Protein AF-A0A158BSV1-F1 (afdb_monomer_lite)

Secondary structure (DSSP, 8-state):
--HHHHHHHHHHHHS-HHHHHHHHHHHHHHHHHHTSTTTTT-SEEPTT--SSSP-EEEEEEEGGGTEEEEEEEESTT-SS--EEEEEEEEETTS--

Radius of gyration: 14.32 Å; chains: 1; bounding box: 36×24×42 Å

Foldseek 3Di:
DAQLVVQQVVCCVVDNNVVSVVVSVVVVVVQVVCFDQVNVAPAAFDPDQCPVVRWGWHWHQDDVRQKIWIKTFPPHPDPGTNGIGTDHMDGPVVVD

InterPro domains:
  IPR007712 Toxin-antitoxin system, RelE/ParE toxin family [PF05016] (3-95)
  IPR035093 Toxin-antitoxin system, RelE/ParE toxin domain superfamily [G3DSA:3.30.2310.20] (1-96)

Organis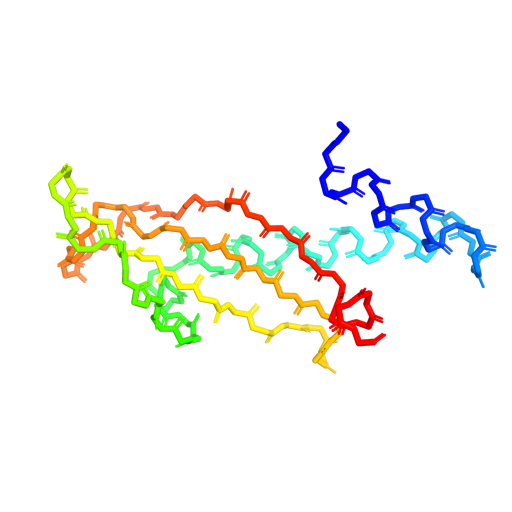m: NCBI:txid1777141

Structure (mmCIF, N/CA/C/O backbone):
data_AF-A0A158BSV1-F1
#
_entry.id   AF-A0A158BSV1-F1
#
loop_
_atom_site.group_PDB
_atom_site.id
_atom_site.type_symbol
_atom_site.label_atom_id
_atom_site.label_alt_id
_atom_site.label_comp_id
_atom_site.label_asym_id
_atom_site.label_entity_id
_atom_site.label_seq_id
_atom_site.pdbx_PDB_ins_code
_atom_site.Cartn_x
_atom_site.Cartn_y
_atom_site.Cartn_z
_atom_site.occupancy
_atom_site.B_iso_or_equiv
_atom_site.auth_seq_id
_atom_site.auth_comp_id
_atom_site.auth_asym_id
_atom_site.auth_atom_id
_atom_site.pdbx_PDB_model_num
ATOM 1 N N . MET A 1 1 ? 10.510 14.268 -1.591 1.00 62.34 1 MET A N 1
ATOM 2 C CA . MET A 1 1 ? 10.145 13.625 -2.873 1.00 62.34 1 MET A CA 1
ATOM 3 C C . MET A 1 1 ? 9.269 12.424 -2.534 1.00 62.34 1 MET A C 1
ATOM 5 O O . MET A 1 1 ? 9.566 11.786 -1.535 1.00 62.34 1 MET A O 1
ATOM 9 N N . SER A 1 2 ? 8.163 12.189 -3.248 1.00 88.81 2 SER A N 1
ATOM 10 C CA . SER A 1 2 ? 7.246 11.065 -2.959 1.00 88.81 2 SER A CA 1
ATOM 11 C C . SER A 1 2 ? 7.895 9.720 -3.308 1.00 88.81 2 SER A C 1
ATOM 13 O O . SER A 1 2 ? 8.679 9.658 -4.256 1.00 88.81 2 SER A O 1
ATOM 15 N N . ASP A 1 3 ? 7.539 8.654 -2.591 1.00 91.00 3 ASP A N 1
ATOM 16 C CA . ASP A 1 3 ? 8.008 7.286 -2.854 1.00 91.00 3 ASP A CA 1
ATOM 17 C C . ASP A 1 3 ? 7.767 6.855 -4.307 1.00 91.00 3 ASP A C 1
ATOM 19 O O . ASP A 1 3 ? 8.660 6.339 -4.976 1.00 91.00 3 ASP A O 1
ATOM 23 N N . MET A 1 4 ? 6.587 7.173 -4.844 1.00 92.00 4 MET A N 1
ATOM 24 C CA . MET A 1 4 ? 6.227 6.863 -6.229 1.00 92.00 4 MET A CA 1
ATOM 25 C C . MET A 1 4 ? 7.155 7.553 -7.234 1.00 92.00 4 MET A C 1
ATOM 27 O O . MET A 1 4 ? 7.517 6.966 -8.252 1.00 92.00 4 MET A O 1
ATOM 31 N N . ALA A 1 5 ? 7.579 8.788 -6.948 1.00 91.81 5 ALA A N 1
ATOM 32 C CA . ALA A 1 5 ? 8.520 9.505 -7.804 1.00 91.81 5 ALA A CA 1
ATOM 33 C C . ALA A 1 5 ? 9.910 8.848 -7.781 1.00 91.81 5 ALA A C 1
ATOM 35 O O . ALA A 1 5 ? 10.502 8.656 -8.843 1.00 91.81 5 ALA A O 1
ATOM 36 N N . LEU A 1 6 ? 10.383 8.422 -6.604 1.00 92.38 6 LEU A N 1
ATOM 37 C CA . LEU A 1 6 ? 11.656 7.706 -6.462 1.00 92.38 6 LEU A CA 1
ATOM 38 C C . LEU A 1 6 ? 11.638 6.358 -7.197 1.00 92.38 6 LEU A C 1
ATOM 40 O O . LEU A 1 6 ? 12.595 6.027 -7.899 1.00 92.38 6 LEU A O 1
ATOM 44 N N . ILE A 1 7 ? 10.534 5.608 -7.109 1.00 91.94 7 ILE A N 1
ATOM 45 C CA . ILE A 1 7 ? 10.350 4.357 -7.859 1.00 91.94 7 ILE A CA 1
ATOM 46 C C . ILE A 1 7 ? 10.392 4.625 -9.366 1.00 91.94 7 ILE A C 1
ATOM 48 O O . ILE A 1 7 ? 11.095 3.925 -10.095 1.00 91.94 7 ILE A O 1
ATOM 52 N N . VAL A 1 8 ? 9.694 5.657 -9.851 1.00 93.31 8 VAL A N 1
ATOM 53 C CA . VAL A 1 8 ? 9.706 6.025 -11.276 1.00 93.31 8 VAL A CA 1
ATOM 54 C C . VAL A 1 8 ? 11.111 6.361 -11.757 1.00 93.31 8 VAL A C 1
ATOM 56 O O . VAL A 1 8 ? 11.520 5.873 -12.812 1.00 93.31 8 VAL A O 1
ATOM 59 N N . GLU A 1 9 ? 11.846 7.192 -11.020 1.00 93.31 9 GLU A N 1
ATOM 60 C CA . GLU A 1 9 ? 13.216 7.577 -11.371 1.00 93.31 9 GLU A CA 1
ATOM 61 C C . GLU A 1 9 ? 14.151 6.367 -11.387 1.00 93.31 9 GLU A C 1
ATOM 63 O O . GLU A 1 9 ? 14.895 6.173 -12.352 1.00 93.31 9 GLU A O 1
ATOM 68 N N . HIS A 1 10 ? 14.063 5.508 -10.371 1.00 91.75 10 HIS A N 1
ATOM 69 C CA . HIS A 1 10 ? 14.862 4.292 -10.293 1.00 91.75 10 HIS A CA 1
ATOM 70 C C . HIS A 1 10 ? 14.554 3.337 -11.452 1.00 91.75 10 HIS A C 1
ATOM 72 O O . HIS A 1 10 ? 15.464 2.897 -12.154 1.00 91.75 10 HIS A O 1
ATOM 78 N N . VAL A 1 11 ? 13.278 3.041 -11.712 1.00 93.06 11 VAL A N 1
ATOM 79 C CA . VAL A 1 11 ? 12.898 2.145 -12.812 1.00 93.06 11 VAL A CA 1
ATOM 80 C C . VAL A 1 11 ? 13.347 2.719 -14.152 1.00 93.06 11 VAL A C 1
ATOM 82 O O . VAL A 1 11 ? 13.908 1.972 -14.950 1.00 93.06 11 VAL A O 1
ATOM 85 N N . LYS A 1 12 ? 13.169 4.027 -14.391 1.00 94.12 12 LYS A N 1
ATOM 86 C CA . LYS A 1 12 ? 13.642 4.694 -15.617 1.00 94.12 12 LYS A CA 1
ATOM 87 C C . LYS A 1 12 ? 15.152 4.587 -15.795 1.00 94.12 12 LYS A C 1
ATOM 89 O O . LYS A 1 12 ? 15.603 4.419 -16.920 1.00 94.12 12 LYS A O 1
ATOM 94 N N . LYS A 1 13 ? 15.923 4.681 -14.709 1.00 93.19 13 LYS A N 1
ATOM 95 C CA . LYS A 1 13 ? 17.388 4.588 -14.745 1.00 93.19 13 LYS A CA 1
ATOM 96 C C . LYS A 1 13 ? 17.880 3.221 -15.229 1.00 93.19 13 LYS A C 1
ATOM 98 O O . LYS A 1 13 ? 18.901 3.162 -15.906 1.00 93.19 13 LYS A O 1
ATOM 103 N N . PHE A 1 14 ? 17.181 2.143 -14.875 1.00 91.38 14 PHE A N 1
ATOM 104 C CA . PHE A 1 14 ? 17.605 0.768 -15.177 1.00 91.38 14 PHE A CA 1
ATOM 105 C C . PHE A 1 14 ? 16.775 0.070 -16.266 1.00 91.38 14 PHE A C 1
ATOM 107 O O . PHE A 1 14 ? 17.138 -1.017 -16.701 1.00 91.38 14 PHE A O 1
ATOM 114 N N . ASN A 1 15 ? 15.661 0.669 -16.690 1.00 91.75 15 ASN A N 1
ATOM 115 C CA . ASN A 1 15 ? 14.757 0.151 -17.716 1.00 91.75 15 ASN A CA 1
ATOM 116 C C . ASN A 1 15 ? 14.363 1.299 -18.664 1.00 91.75 15 ASN A C 1
ATOM 118 O O . ASN A 1 15 ? 15.223 1.925 -19.274 1.00 91.75 15 ASN A O 1
ATOM 122 N N . ASP A 1 16 ? 13.066 1.593 -18.784 1.00 93.06 16 ASP A N 1
ATOM 123 C CA . ASP A 1 16 ? 12.524 2.664 -19.610 1.00 93.06 16 ASP A CA 1
ATOM 124 C C . ASP A 1 16 ? 11.291 3.322 -18.959 1.00 93.06 16 ASP A C 1
ATOM 126 O O . ASP A 1 16 ? 10.749 2.874 -17.940 1.00 93.06 16 ASP A O 1
ATOM 130 N N . GLY A 1 17 ? 10.830 4.419 -19.565 1.00 95.19 17 GLY A N 1
ATOM 131 C CA . GLY A 1 17 ? 9.651 5.146 -19.094 1.00 95.19 17 GLY A CA 1
ATOM 132 C C . GLY A 1 17 ? 8.344 4.353 -19.197 1.00 95.19 17 GLY A C 1
ATOM 133 O O . GLY A 1 17 ? 7.456 4.548 -18.367 1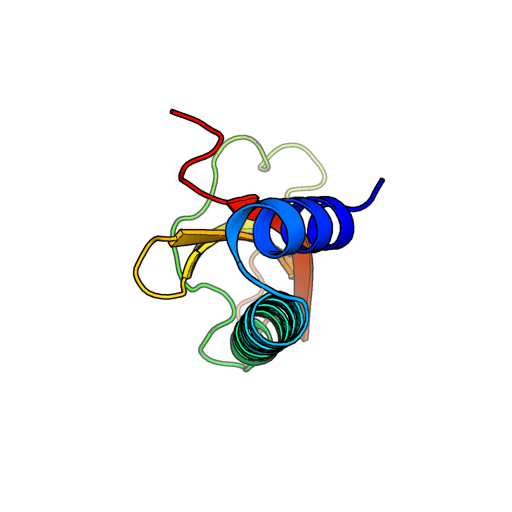.00 95.19 17 GLY A O 1
ATOM 134 N N . ALA A 1 18 ? 8.220 3.447 -20.170 1.00 96.81 18 ALA A N 1
ATOM 135 C CA . ALA A 1 18 ? 7.019 2.632 -20.346 1.00 96.81 18 ALA A CA 1
ATOM 136 C C . ALA A 1 18 ? 6.868 1.607 -19.212 1.00 96.81 18 ALA A C 1
ATOM 138 O O . ALA A 1 18 ? 5.777 1.386 -18.691 1.00 96.81 18 ALA A O 1
ATOM 139 N N . THR A 1 19 ? 7.976 1.016 -18.783 1.00 95.56 19 THR A N 1
ATOM 140 C CA . THR A 1 19 ? 8.061 0.075 -17.669 1.00 95.56 19 THR A CA 1
ATOM 141 C C . THR A 1 19 ? 7.812 0.778 -16.343 1.00 95.56 19 THR A C 1
ATOM 143 O O . THR A 1 19 ? 7.018 0.279 -15.549 1.00 95.56 19 THR A O 1
ATOM 146 N N . ALA A 1 20 ? 8.376 1.974 -16.141 1.00 95.00 20 ALA A N 1
ATOM 147 C CA . ALA A 1 20 ? 8.071 2.792 -14.967 1.00 95.00 20 ALA A CA 1
ATOM 148 C C . ALA A 1 20 ? 6.572 3.104 -14.861 1.00 95.00 20 ALA A C 1
ATOM 150 O O . ALA A 1 20 ? 5.979 2.929 -13.801 1.00 95.00 20 ALA A O 1
ATOM 151 N N . ARG A 1 21 ? 5.935 3.490 -15.975 1.00 96.19 21 ARG A N 1
ATOM 152 C CA . ARG A 1 21 ? 4.489 3.743 -16.007 1.00 96.19 21 ARG A CA 1
ATOM 153 C C . ARG A 1 21 ? 3.667 2.490 -15.695 1.00 96.19 21 ARG A C 1
ATOM 155 O O . ARG A 1 21 ? 2.715 2.582 -14.931 1.00 96.19 21 ARG A O 1
ATOM 162 N N . ARG A 1 22 ? 4.033 1.331 -16.254 1.00 97.00 22 ARG A N 1
ATOM 163 C CA . ARG A 1 22 ? 3.347 0.057 -15.968 1.00 97.00 22 ARG A CA 1
ATOM 164 C C . ARG A 1 22 ? 3.414 -0.314 -14.488 1.00 97.00 22 ARG A C 1
ATOM 166 O O . ARG A 1 22 ? 2.397 -0.699 -13.931 1.00 97.00 22 ARG A O 1
ATOM 173 N N . ILE A 1 23 ? 4.583 -0.174 -13.864 1.00 95.81 23 ILE A N 1
ATOM 174 C CA . ILE A 1 23 ? 4.766 -0.482 -12.438 1.00 95.81 23 ILE A CA 1
ATOM 175 C C . ILE A 1 23 ? 3.946 0.466 -11.565 1.00 95.81 23 ILE A C 1
ATOM 177 O O . ILE A 1 23 ? 3.251 0.008 -10.668 1.00 95.81 23 ILE A O 1
ATOM 181 N N . VAL A 1 24 ? 3.977 1.769 -11.852 1.00 95.12 24 VAL A N 1
ATOM 182 C CA . VAL A 1 24 ? 3.175 2.753 -11.111 1.00 95.12 24 VAL A CA 1
ATOM 183 C C . VAL A 1 24 ? 1.687 2.448 -11.202 1.00 95.12 24 VAL A C 1
ATOM 185 O O . VAL A 1 24 ? 1.015 2.456 -10.179 1.00 95.12 24 VAL A O 1
ATOM 188 N N . ASN A 1 25 ? 1.184 2.155 -12.401 1.00 97.38 25 ASN A N 1
ATOM 189 C CA . ASN A 1 25 ? -0.218 1.793 -12.573 1.00 97.38 25 ASN A CA 1
ATOM 190 C C . ASN A 1 25 ? -0.563 0.526 -11.781 1.00 97.38 25 ASN A C 1
ATOM 192 O O . ASN A 1 25 ? -1.537 0.532 -11.050 1.00 97.38 25 ASN A O 1
ATOM 196 N N . ALA A 1 26 ? 0.282 -0.506 -11.835 1.00 97.50 26 ALA A N 1
ATOM 197 C CA . ALA A 1 26 ? 0.050 -1.733 -11.079 1.00 97.50 26 ALA A CA 1
ATOM 198 C C . ALA A 1 26 ? 0.052 -1.507 -9.552 1.00 97.50 26 ALA A C 1
ATOM 200 O O . ALA A 1 26 ? -0.684 -2.169 -8.832 1.00 97.50 26 ALA A O 1
ATOM 201 N N . LEU A 1 27 ? 0.852 -0.561 -9.045 1.00 96.56 27 LEU A N 1
ATOM 202 C CA . LEU A 1 27 ? 0.827 -0.166 -7.630 1.00 96.56 27 LEU A CA 1
ATOM 203 C C . LEU A 1 27 ? -0.459 0.585 -7.259 1.00 96.56 27 LEU A C 1
ATOM 205 O O . LEU A 1 27 ? -0.972 0.391 -6.160 1.00 96.56 27 LEU A O 1
ATOM 209 N N . PHE A 1 28 ? -0.989 1.415 -8.164 1.00 96.38 28 PHE A N 1
ATOM 210 C CA . PHE A 1 28 ? -2.310 2.021 -7.984 1.00 96.38 28 PHE A CA 1
ATOM 211 C C . PHE A 1 28 ? -3.415 0.963 -7.988 1.00 96.38 28 PHE A C 1
ATOM 213 O O . PHE A 1 28 ? -4.248 0.986 -7.091 1.00 96.38 28 PHE A O 1
ATOM 220 N N . ASP A 1 29 ? -3.371 0.000 -8.912 1.00 96.81 29 ASP A N 1
ATOM 221 C CA . ASP A 1 29 ? -4.348 -1.092 -8.978 1.00 96.81 29 ASP A CA 1
ATOM 222 C C . ASP A 1 29 ? -4.345 -1.927 -7.679 1.00 96.81 29 ASP A C 1
ATOM 224 O O . ASP A 1 29 ? -5.400 -2.297 -7.164 1.00 96.81 29 ASP A O 1
ATOM 228 N N . GLU A 1 30 ? -3.168 -2.195 -7.097 1.00 96.25 30 GLU A N 1
ATOM 229 C CA . GLU A 1 30 ? -3.062 -2.863 -5.791 1.00 96.25 30 GLU A CA 1
ATOM 230 C C . GLU A 1 30 ? -3.638 -2.011 -4.652 1.00 96.25 30 GLU A C 1
ATOM 232 O O . GLU A 1 30 ? -4.353 -2.541 -3.802 1.00 96.25 30 GLU A O 1
ATOM 237 N N . ALA A 1 31 ? -3.374 -0.701 -4.635 1.00 94.69 31 ALA A N 1
ATOM 238 C CA . ALA A 1 31 ? -3.938 0.204 -3.634 1.00 94.69 31 ALA A CA 1
ATOM 239 C C . ALA A 1 31 ? -5.471 0.298 -3.736 1.00 94.69 31 ALA A C 1
ATOM 241 O O . ALA A 1 31 ? -6.158 0.249 -2.720 1.00 94.69 31 ALA A O 1
ATOM 242 N N . GLU A 1 32 ? -6.017 0.378 -4.951 1.00 94.94 32 GLU A N 1
ATOM 243 C CA . GLU A 1 32 ? -7.465 0.352 -5.185 1.00 94.94 32 GLU A CA 1
ATOM 244 C C . GLU A 1 32 ? -8.084 -0.970 -4.728 1.00 94.94 32 GLU A C 1
ATOM 246 O O . GLU A 1 32 ? -9.152 -0.979 -4.115 1.00 94.94 32 GLU A O 1
ATOM 251 N N . ARG A 1 33 ? -7.398 -2.093 -4.969 1.00 94.06 33 ARG A N 1
ATOM 252 C CA . ARG A 1 33 ? -7.852 -3.411 -4.521 1.00 94.06 33 ARG A CA 1
ATOM 253 C C . ARG A 1 33 ? -7.945 -3.498 -3.000 1.00 94.06 33 ARG A C 1
ATOM 255 O O . ARG A 1 33 ? -8.911 -4.070 -2.511 1.00 94.06 33 ARG A O 1
ATOM 262 N N . LEU A 1 34 ? -6.988 -2.929 -2.263 1.00 94.12 34 LEU A N 1
ATOM 263 C CA . LEU A 1 34 ? -7.006 -2.906 -0.792 1.00 94.12 34 LEU A CA 1
ATOM 264 C C . LEU A 1 34 ? -8.203 -2.134 -0.213 1.00 94.12 34 LEU A C 1
ATOM 266 O O . LEU A 1 34 ? -8.633 -2.444 0.891 1.00 94.12 34 LEU A O 1
ATOM 270 N N . GLY A 1 35 ? -8.765 -1.170 -0.945 1.00 90.38 35 GLY A N 1
ATOM 271 C CA . GLY A 1 35 ? -9.945 -0.407 -0.516 1.00 90.38 35 GLY A CA 1
ATOM 272 C C . GLY A 1 35 ? -11.291 -1.105 -0.737 1.00 90.38 35 GLY A C 1
ATOM 273 O O . GLY A 1 35 ? -12.330 -0.477 -0.569 1.00 90.38 35 GLY A O 1
ATOM 274 N N . GLN A 1 36 ? -11.305 -2.365 -1.178 1.00 91.50 36 GLN A N 1
ATOM 275 C CA . GLN A 1 36 ? -12.538 -3.136 -1.369 1.00 91.50 36 GLN A CA 1
ATOM 276 C C . GLN A 1 36 ? -12.864 -3.940 -0.104 1.00 91.50 36 GLN A C 1
ATOM 278 O O . GLN A 1 36 ? -11.954 -4.461 0.539 1.00 91.50 36 GLN A O 1
ATOM 283 N N . ASP A 1 37 ? -14.154 -4.109 0.210 1.00 73.75 37 ASP A N 1
ATOM 284 C CA . ASP A 1 37 ? -14.692 -4.638 1.483 1.00 73.75 37 ASP A CA 1
ATOM 285 C C . ASP A 1 37 ? -14.021 -5.918 2.024 1.00 73.75 37 ASP A C 1
ATOM 287 O O . ASP A 1 37 ? -13.951 -6.113 3.234 1.00 73.75 37 ASP A O 1
ATOM 291 N N . HIS A 1 38 ? -13.433 -6.758 1.168 1.00 81.31 38 HIS A N 1
ATOM 292 C CA . HIS A 1 38 ? -12.766 -8.009 1.561 1.00 81.31 38 HIS A CA 1
ATOM 293 C C . HIS A 1 38 ? -11.233 -7.956 1.623 1.00 81.31 38 HIS A C 1
ATOM 295 O O . HIS A 1 38 ? -10.599 -8.946 1.989 1.00 81.31 38 HIS A O 1
ATOM 301 N N . PHE A 1 39 ? -10.624 -6.834 1.248 1.00 89.00 39 PHE A N 1
ATOM 302 C CA . PHE A 1 39 ? -9.176 -6.707 1.089 1.00 89.00 39 PHE A CA 1
ATOM 303 C C . PHE A 1 39 ? -8.533 -5.656 1.998 1.00 89.00 39 PHE A C 1
ATOM 305 O O . PHE A 1 39 ? -7.308 -5.552 2.007 1.00 89.00 39 PHE A O 1
ATOM 312 N N . HIS A 1 40 ? -9.330 -4.973 2.824 1.00 90.50 40 HIS A N 1
ATOM 313 C CA . HIS A 1 40 ? -8.876 -3.967 3.788 1.00 90.50 40 HIS A CA 1
ATOM 314 C C . HIS A 1 40 ? -7.824 -4.461 4.790 1.00 90.50 40 HIS A C 1
ATOM 316 O O . HIS A 1 40 ? -7.152 -3.641 5.386 1.00 90.50 40 HIS A O 1
ATOM 322 N N . ARG A 1 41 ? -7.680 -5.771 5.014 1.00 93.50 41 ARG A N 1
ATOM 323 C CA . ARG A 1 41 ? -6.741 -6.349 5.999 1.00 93.50 41 ARG A CA 1
ATOM 324 C C . ARG A 1 41 ? -5.811 -7.384 5.378 1.00 93.50 41 ARG A C 1
ATOM 326 O O . ARG A 1 41 ? -5.489 -8.404 5.982 1.00 93.50 41 ARG A O 1
ATOM 333 N N . LEU A 1 42 ? -5.453 -7.191 4.110 1.00 93.19 42 LEU A N 1
ATOM 334 C CA . LEU A 1 42 ? -4.489 -8.065 3.455 1.00 93.19 42 LEU A CA 1
ATOM 335 C C . LEU A 1 42 ? -3.057 -7.758 3.89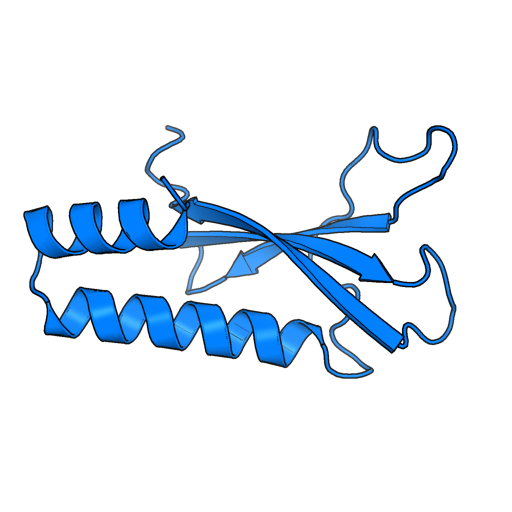0 1.00 93.19 42 LEU A C 1
ATOM 337 O O . LEU A 1 42 ? -2.559 -6.649 3.710 1.00 93.19 42 LEU A O 1
ATOM 341 N N . GLY A 1 43 ? -2.350 -8.797 4.318 1.00 92.75 43 GLY A N 1
ATOM 342 C CA . GLY A 1 43 ? -0.948 -8.699 4.697 1.00 92.75 43 GLY A CA 1
ATOM 343 C C . GLY A 1 43 ? -0.759 -8.836 6.197 1.00 92.75 43 GLY A C 1
ATOM 344 O O . GLY A 1 43 ? -1.565 -9.466 6.876 1.00 92.75 43 GLY A O 1
ATOM 345 N N . GLU A 1 44 ? 0.362 -8.317 6.673 1.00 95.81 44 GLU A N 1
ATOM 346 C CA . GLU A 1 44 ? 0.763 -8.395 8.073 1.00 95.81 44 GLU A CA 1
ATOM 347 C C . GLU A 1 44 ? 0.451 -7.078 8.773 1.00 95.81 44 GLU A C 1
ATOM 349 O O . GLU A 1 44 ? 0.855 -6.018 8.294 1.00 95.81 44 GLU A O 1
ATOM 354 N N . GLU A 1 45 ? -0.239 -7.149 9.904 1.00 96.06 45 GLU A N 1
ATOM 355 C CA . GLU A 1 45 ? -0.419 -6.005 10.791 1.00 96.06 45 GLU A CA 1
ATOM 356 C C . GLU A 1 45 ? 0.925 -5.619 11.426 1.00 96.06 45 GLU A C 1
ATOM 358 O O . GLU A 1 45 ? 1.701 -6.478 11.843 1.00 96.06 45 GLU A O 1
ATOM 363 N N . LEU A 1 46 ? 1.227 -4.324 11.450 1.00 95.06 46 LEU A N 1
ATOM 364 C CA . LEU A 1 46 ? 2.482 -3.790 11.957 1.00 95.06 46 LEU A CA 1
ATOM 365 C C . LEU A 1 46 ? 2.326 -3.328 13.406 1.00 95.06 46 LEU A C 1
ATOM 367 O O . LEU A 1 46 ? 1.540 -2.429 13.701 1.00 95.06 46 LEU A O 1
ATOM 371 N N . ASP A 1 47 ? 3.167 -3.876 14.280 1.00 90.69 47 ASP A N 1
ATOM 372 C CA . ASP A 1 47 ? 3.256 -3.463 15.680 1.00 90.69 47 ASP A CA 1
ATOM 373 C C . ASP A 1 47 ? 3.737 -2.006 15.834 1.00 90.69 47 ASP A C 1
ATOM 375 O O . ASP A 1 47 ? 4.454 -1.451 14.995 1.00 90.69 47 ASP A O 1
ATOM 379 N N . GLY A 1 48 ? 3.414 -1.396 16.979 1.00 88.62 48 GLY A N 1
ATOM 380 C CA . GLY A 1 48 ? 3.934 -0.078 17.373 1.00 88.62 48 GLY A CA 1
ATOM 381 C C . GLY A 1 48 ? 3.024 1.101 17.021 1.00 88.62 48 GLY A C 1
ATOM 382 O O . GLY A 1 48 ? 3.381 2.252 17.283 1.00 88.62 48 GLY A O 1
ATOM 383 N N . TYR A 1 49 ? 1.837 0.817 16.485 1.00 88.00 49 TYR A N 1
ATOM 384 C CA . TYR A 1 49 ? 0.809 1.801 16.146 1.00 88.00 49 TYR A CA 1
ATOM 385 C C . TYR A 1 49 ? -0.383 1.813 17.124 1.00 88.00 49 TYR A C 1
ATOM 387 O O . TYR A 1 49 ? -1.328 2.577 16.942 1.00 88.00 49 TYR A O 1
ATOM 395 N N . ASP A 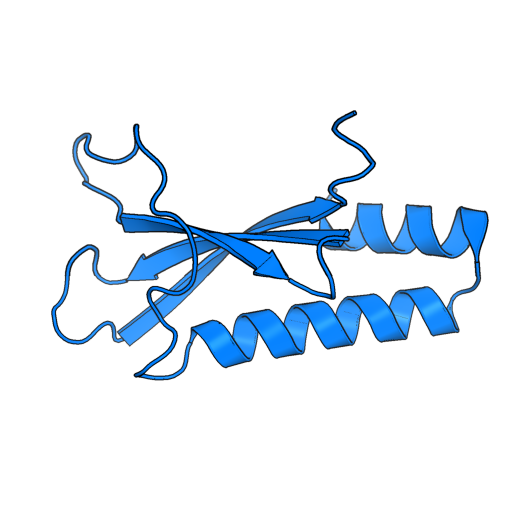1 50 ? -0.301 1.052 18.219 1.00 82.25 50 ASP A N 1
ATOM 396 C CA . ASP A 1 50 ? -1.368 0.895 19.224 1.00 82.25 50 ASP A CA 1
ATOM 397 C C . ASP A 1 50 ? -1.513 2.073 20.200 1.00 82.25 50 ASP A C 1
ATOM 399 O O . ASP A 1 50 ? -2.457 2.136 20.992 1.00 82.25 50 ASP A O 1
ATOM 403 N N . GLY A 1 51 ? -0.555 3.005 20.198 1.00 78.31 51 GLY A N 1
ATOM 404 C CA . GLY A 1 51 ? -0.568 4.173 21.082 1.00 78.31 51 GLY A CA 1
ATOM 405 C C . GLY A 1 51 ? -1.695 5.148 20.723 1.00 78.31 51 GLY A C 1
ATOM 406 O O . GLY A 1 51 ? -2.082 5.204 19.570 1.00 78.31 51 GLY A O 1
ATOM 407 N N . PRO A 1 52 ? -2.226 5.951 21.662 1.00 83.81 52 PRO A N 1
ATOM 408 C CA . PRO A 1 52 ? -3.363 6.830 21.388 1.00 83.81 52 PRO A CA 1
ATOM 409 C C . PRO A 1 52 ? -3.004 7.987 20.422 1.00 83.81 52 PRO A C 1
ATOM 411 O O . PRO A 1 52 ? -2.085 8.754 20.727 1.00 83.81 52 PRO A O 1
ATOM 414 N N . PRO A 1 53 ? -3.756 8.191 19.316 1.00 84.62 53 PRO A N 1
ATOM 415 C CA . PRO A 1 53 ? -4.872 7.364 18.846 1.00 84.62 53 PRO A CA 1
ATOM 416 C C . PRO A 1 53 ? -4.377 6.065 18.202 1.00 84.62 53 PRO A C 1
ATOM 418 O O . PRO A 1 53 ? -3.479 6.120 17.366 1.00 84.62 53 PRO A O 1
ATOM 421 N N . ALA A 1 54 ? -4.980 4.932 18.577 1.00 89.94 54 ALA A N 1
ATOM 422 C CA . ALA A 1 54 ? -4.605 3.634 18.025 1.00 89.94 54 ALA A CA 1
ATOM 423 C C . ALA A 1 54 ? -4.863 3.611 16.514 1.00 89.94 54 ALA A C 1
ATOM 425 O O . ALA A 1 54 ? -5.911 4.076 16.052 1.00 89.94 54 ALA A O 1
ATOM 426 N N . ARG A 1 55 ? -3.903 3.083 15.758 1.00 95.94 55 ARG A N 1
ATOM 427 C CA . ARG A 1 55 ? -3.946 2.994 14.297 1.00 95.94 55 ARG A CA 1
ATOM 428 C C . ARG A 1 55 ? -3.758 1.543 13.890 1.00 95.94 55 ARG A C 1
ATOM 430 O O . ARG A 1 55 ? -2.839 0.889 14.363 1.00 95.94 55 ARG A O 1
ATOM 437 N N . GLU A 1 56 ? -4.609 1.073 12.989 1.00 95.94 56 GLU A N 1
ATOM 438 C CA . GLU A 1 56 ? -4.519 -0.268 12.418 1.00 95.94 56 GLU A CA 1
ATOM 439 C C . GLU A 1 56 ? -3.703 -0.176 11.122 1.00 95.94 56 GLU A C 1
ATOM 441 O O . GLU A 1 56 ? -4.225 0.219 10.075 1.00 95.94 56 GLU A O 1
ATOM 446 N N . VAL A 1 57 ? -2.402 -0.464 11.198 1.00 96.94 57 VAL A N 1
ATOM 447 C CA . VAL A 1 57 ? -1.474 -0.332 10.066 1.00 96.94 57 VAL A CA 1
ATOM 448 C C . VAL A 1 57 ? -1.041 -1.708 9.589 1.00 96.94 57 VAL A C 1
ATOM 450 O O . VAL A 1 57 ? -0.620 -2.540 10.378 1.00 96.94 57 VAL A O 1
ATOM 453 N N . HIS A 1 58 ? -1.092 -1.926 8.280 1.00 97.00 58 HIS A N 1
ATOM 454 C CA . HIS A 1 58 ? -0.748 -3.187 7.635 1.00 97.00 58 HIS A CA 1
ATOM 455 C C . HIS A 1 58 ? 0.357 -2.998 6.597 1.00 97.00 58 HIS A C 1
ATOM 457 O O . HIS A 1 58 ? 0.508 -1.931 5.992 1.00 97.00 58 HIS A O 1
ATOM 463 N N . ARG A 1 59 ? 1.109 -4.071 6.357 1.00 96.44 59 ARG A N 1
ATOM 464 C CA . ARG A 1 59 ? 2.093 -4.222 5.286 1.00 96.44 59 ARG A CA 1
ATOM 465 C C . ARG A 1 59 ? 1.625 -5.275 4.291 1.00 96.44 59 ARG A C 1
ATOM 467 O O . ARG A 1 59 ? 1.550 -6.462 4.611 1.00 96.44 59 ARG A O 1
ATOM 474 N N . TRP A 1 60 ? 1.411 -4.853 3.048 1.00 96.62 60 TRP A N 1
ATOM 475 C CA . TRP A 1 60 ? 1.074 -5.735 1.934 1.00 96.62 60 TRP A CA 1
ATOM 476 C C . TRP A 1 60 ? 2.225 -5.841 0.937 1.00 96.62 60 TRP A C 1
ATOM 478 O O . TRP A 1 60 ? 2.554 -4.876 0.247 1.00 96.62 60 TRP A O 1
ATOM 488 N N . VAL A 1 61 ? 2.816 -7.032 0.828 1.00 96.06 61 VAL A N 1
ATOM 489 C CA . VAL A 1 61 ? 3.835 -7.334 -0.182 1.00 96.06 61 VAL A CA 1
ATOM 490 C C . VAL A 1 61 ? 3.145 -7.749 -1.483 1.00 96.06 61 VAL A C 1
ATOM 492 O O . VAL A 1 61 ? 2.437 -8.752 -1.534 1.00 96.06 61 VAL A O 1
ATOM 495 N N . CYS A 1 62 ? 3.378 -6.998 -2.555 1.00 94.56 62 CYS A N 1
ATOM 496 C CA . CYS A 1 62 ? 2.667 -7.127 -3.823 1.00 94.56 62 CYS A CA 1
ATOM 497 C C . CYS A 1 62 ? 3.619 -7.305 -5.016 1.00 94.56 62 CYS A C 1
ATOM 499 O O . CYS A 1 62 ? 4.845 -7.384 -4.871 1.00 94.56 62 CYS A O 1
ATOM 501 N N . LEU A 1 63 ? 3.042 -7.427 -6.220 1.00 95.06 63 LEU A N 1
ATOM 502 C CA . LEU A 1 63 ? 3.774 -7.512 -7.492 1.00 95.06 63 LEU A CA 1
ATOM 503 C C . LEU A 1 63 ? 4.918 -8.543 -7.461 1.00 95.06 63 LEU A C 1
ATOM 505 O O . LEU A 1 63 ? 6.078 -8.241 -7.760 1.00 95.06 63 LEU A O 1
ATOM 509 N N . ALA A 1 64 ? 4.570 -9.774 -7.076 1.00 93.38 64 ALA A N 1
ATOM 510 C CA . ALA A 1 64 ? 5.493 -10.904 -6.946 1.00 93.38 64 ALA A CA 1
ATOM 511 C C . ALA A 1 64 ? 6.674 -10.649 -5.984 1.00 93.38 64 ALA A C 1
ATOM 513 O O . ALA A 1 64 ? 7.795 -11.088 -6.245 1.00 93.38 64 ALA A O 1
ATOM 514 N N . GLY A 1 65 ? 6.437 -9.932 -4.880 1.00 93.31 65 GLY A N 1
ATOM 515 C CA . GLY A 1 65 ? 7.434 -9.742 -3.822 1.00 93.31 65 GLY A CA 1
ATOM 516 C C . GLY A 1 65 ? 8.349 -8.532 -4.001 1.00 93.31 65 GLY A C 1
ATOM 517 O O . GLY A 1 65 ? 9.293 -8.367 -3.233 1.00 93.31 65 GLY A O 1
ATOM 518 N N . ARG A 1 66 ? 8.130 -7.716 -5.038 1.00 93.38 66 ARG A N 1
ATOM 519 C CA . ARG A 1 66 ? 9.054 -6.631 -5.414 1.00 93.38 66 ARG A CA 1
ATOM 520 C C . ARG A 1 66 ? 8.749 -5.305 -4.743 1.00 93.38 66 ARG A C 1
ATOM 522 O O . ARG A 1 66 ? 9.628 -4.452 -4.673 1.00 93.38 66 ARG A O 1
ATOM 529 N N . TYR A 1 67 ? 7.512 -5.129 -4.306 1.00 95.62 67 TYR A N 1
ATOM 530 C CA . TYR A 1 67 ? 7.061 -3.894 -3.697 1.00 95.62 67 TYR A CA 1
ATOM 531 C C . TYR A 1 67 ? 6.225 -4.194 -2.469 1.00 95.62 67 TYR A C 1
ATOM 533 O O . TYR A 1 67 ? 5.583 -5.242 -2.388 1.00 95.62 67 TYR A O 1
ATOM 541 N N . GLU A 1 68 ? 6.206 -3.253 -1.542 1.00 95.75 68 GLU A N 1
ATOM 542 C CA . GLU A 1 68 ? 5.343 -3.307 -0.373 1.00 95.75 68 GLU A CA 1
ATOM 543 C C . GLU A 1 68 ? 4.600 -1.988 -0.181 1.00 95.75 68 GLU A C 1
ATOM 545 O O . GLU A 1 68 ? 5.136 -0.903 -0.424 1.00 95.75 68 GLU A O 1
ATOM 550 N N . LEU A 1 69 ? 3.334 -2.109 0.213 1.00 96.75 69 LEU A N 1
ATOM 551 C CA . LEU A 1 69 ? 2.458 -1.006 0.579 1.00 96.75 69 LEU A CA 1
ATOM 552 C C . LEU A 1 69 ? 2.278 -1.036 2.090 1.00 96.75 69 LEU A C 1
ATOM 554 O O . LEU A 1 69 ? 1.815 -2.039 2.631 1.00 96.75 69 LEU A O 1
ATOM 558 N N . HIS A 1 70 ? 2.626 0.058 2.760 1.00 96.69 70 HIS A N 1
ATOM 559 C CA . HIS A 1 70 ? 2.216 0.274 4.143 1.00 96.69 70 HIS A CA 1
ATOM 560 C C . HIS A 1 70 ? 0.973 1.138 4.116 1.00 96.69 70 HIS A C 1
ATOM 562 O O . HIS A 1 70 ? 0.981 2.214 3.508 1.00 96.69 70 HIS A O 1
ATOM 568 N N . TYR A 1 71 ? -0.086 0.675 4.755 1.00 97.19 71 TYR A N 1
ATOM 569 C CA . TYR A 1 71 ? -1.377 1.330 4.681 1.00 97.19 71 TYR A CA 1
ATOM 570 C C . TYR A 1 71 ? -2.127 1.220 5.999 1.00 97.19 71 TYR A C 1
ATOM 572 O O . TYR A 1 71 ? -1.873 0.330 6.801 1.00 97.19 71 TYR A O 1
ATOM 580 N N . GLU A 1 72 ? -3.019 2.168 6.233 1.00 96.81 72 GLU A N 1
ATOM 581 C CA . GLU A 1 72 ? -3.842 2.241 7.433 1.00 96.81 72 GLU A CA 1
ATOM 582 C C . GLU A 1 72 ? -5.295 1.935 7.089 1.00 96.81 72 GLU A C 1
ATOM 584 O O . GLU A 1 72 ? -5.814 2.446 6.094 1.00 96.81 72 GLU A O 1
ATOM 589 N N . VAL A 1 73 ? -5.940 1.123 7.921 1.00 96.50 73 VAL A N 1
ATOM 590 C CA . VAL A 1 73 ? -7.366 0.801 7.837 1.00 96.50 73 VAL A CA 1
ATOM 591 C C . VAL A 1 73 ? -8.151 1.839 8.626 1.00 96.50 73 VAL A C 1
ATOM 593 O O . VAL A 1 73 ? -7.829 2.126 9.780 1.00 96.50 73 VAL A O 1
ATOM 596 N N . LEU A 1 74 ? -9.176 2.426 8.007 1.00 94.81 74 LEU A N 1
ATOM 597 C CA . LEU A 1 74 ? -9.938 3.518 8.602 1.00 94.81 74 LEU A CA 1
ATOM 598 C C . LEU A 1 74 ? -11.449 3.210 8.612 1.00 94.81 74 LEU A C 1
ATOM 600 O O . LEU A 1 74 ? -12.017 2.899 7.563 1.00 94.81 74 LEU A O 1
ATOM 604 N N . PRO A 1 75 ? -12.132 3.372 9.763 1.00 94.31 75 PRO A N 1
ATOM 605 C CA . PRO A 1 75 ? -11.568 3.567 11.103 1.00 94.31 75 PRO A CA 1
ATOM 606 C C . PRO A 1 75 ? -10.772 2.341 11.577 1.00 94.31 75 PRO A C 1
ATOM 608 O O . PRO A 1 75 ? -11.103 1.213 11.215 1.00 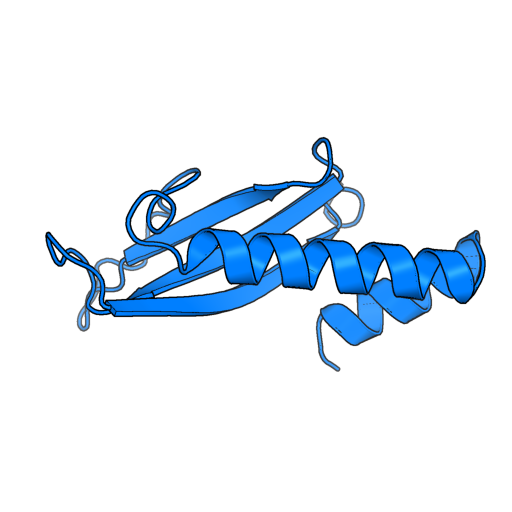94.31 75 PRO A O 1
ATOM 611 N N . ALA A 1 76 ? -9.761 2.564 12.420 1.00 93.44 76 ALA A N 1
ATOM 612 C CA . ALA A 1 76 ? -8.957 1.481 12.979 1.00 93.44 76 ALA A CA 1
ATOM 613 C C . ALA A 1 76 ? -9.841 0.472 13.734 1.00 93.44 76 ALA A C 1
ATOM 615 O O . ALA A 1 76 ? -10.689 0.864 14.541 1.00 93.44 76 ALA A O 1
ATOM 616 N N . TYR A 1 77 ? -9.637 -0.815 13.462 1.00 91.44 77 TYR A N 1
ATOM 617 C CA . TYR A 1 77 ? -10.313 -1.961 14.074 1.00 91.44 77 TYR A CA 1
ATOM 618 C C . TYR A 1 77 ? -11.834 -2.025 13.866 1.00 91.44 77 TYR A C 1
ATOM 620 O O . TYR A 1 77 ? -12.519 -2.796 14.539 1.00 91.44 77 TYR A O 1
ATOM 628 N N . ALA A 1 78 ? -12.389 -1.248 12.930 1.00 92.38 78 ALA A N 1
ATOM 629 C CA . ALA A 1 78 ? -13.804 -1.341 12.589 1.00 92.38 78 ALA A CA 1
ATOM 630 C C . ALA A 1 78 ? -14.117 -2.695 11.933 1.00 92.38 78 ALA A C 1
ATOM 632 O O . ALA A 1 78 ? -13.401 -3.123 11.028 1.00 92.38 78 ALA A O 1
ATOM 633 N N . GLU A 1 79 ? -15.201 -3.356 12.346 1.00 90.50 79 GLU A N 1
ATOM 634 C CA . GLU A 1 79 ? -15.662 -4.599 11.705 1.00 90.50 79 GLU A CA 1
ATOM 635 C C . GLU A 1 79 ? -15.858 -4.398 10.194 1.00 90.50 79 GLU A C 1
ATOM 637 O O . GLU A 1 79 ? -15.383 -5.204 9.395 1.00 90.50 79 GLU A O 1
ATOM 642 N N . GLU A 1 80 ? -16.423 -3.247 9.822 1.00 89.75 80 GLU A N 1
ATOM 643 C CA . GLU A 1 80 ? -16.587 -2.775 8.448 1.00 89.75 80 GLU A CA 1
ATOM 644 C C . GLU A 1 80 ? -15.772 -1.483 8.241 1.00 89.75 80 GLU A C 1
ATOM 646 O O . 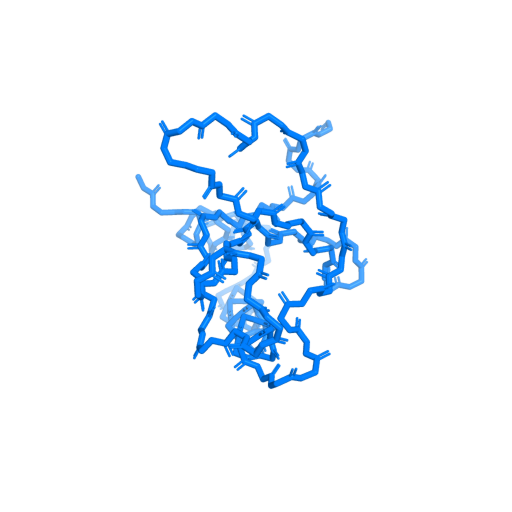GLU A 1 80 ? -16.249 -0.384 8.549 1.00 89.75 80 GLU A O 1
ATOM 651 N N . PRO A 1 81 ? -14.514 -1.579 7.770 1.00 91.69 81 PRO A N 1
ATOM 652 C CA . PRO A 1 81 ? -13.737 -0.411 7.373 1.00 91.69 81 PRO A CA 1
ATOM 653 C C . PRO A 1 81 ? -14.396 0.314 6.202 1.00 91.69 81 PRO A C 1
ATOM 655 O O . PRO A 1 81 ? -14.975 -0.316 5.322 1.00 91.69 81 PRO A O 1
ATOM 658 N N . SER A 1 82 ? -14.279 1.640 6.166 1.00 90.56 82 SER A N 1
ATOM 659 C CA . SER A 1 82 ? -14.844 2.449 5.080 1.00 90.56 82 SER A CA 1
ATOM 660 C C . SER A 1 82 ? -13.814 2.854 4.033 1.00 90.56 82 SER A C 1
ATOM 662 O O . SER A 1 82 ? -14.187 3.254 2.930 1.00 90.56 82 SER A O 1
ATOM 664 N N . THR A 1 83 ? -12.526 2.821 4.384 1.00 93.62 83 THR A N 1
ATOM 665 C CA . THR A 1 83 ? -11.440 3.173 3.473 1.00 93.62 83 THR A CA 1
ATOM 666 C C . THR A 1 83 ? -10.090 2.667 3.977 1.00 93.62 83 THR A C 1
ATOM 668 O O . THR A 1 83 ? -9.934 2.275 5.138 1.00 93.62 83 THR A O 1
ATOM 671 N N . ILE A 1 84 ? -9.089 2.750 3.105 1.00 95.12 84 ILE A N 1
ATOM 672 C CA . ILE A 1 84 ? -7.678 2.639 3.463 1.00 95.12 84 ILE A CA 1
ATOM 673 C C . ILE A 1 84 ? -6.920 3.925 3.118 1.00 95.12 84 ILE A C 1
ATOM 675 O O . ILE A 1 84 ? -7.275 4.653 2.189 1.00 95.12 84 ILE A O 1
ATOM 679 N N . ALA A 1 85 ? -5.823 4.182 3.823 1.00 96.19 85 ALA A N 1
ATOM 680 C CA . ALA A 1 85 ? -4.873 5.235 3.486 1.00 96.19 85 ALA A CA 1
ATOM 681 C C . ALA A 1 85 ? -3.489 4.638 3.218 1.00 96.19 85 ALA A C 1
ATOM 683 O O . ALA A 1 85 ? -2.866 4.082 4.118 1.00 96.19 85 ALA A O 1
ATOM 684 N N . ILE A 1 86 ? -2.974 4.784 1.992 1.00 96.44 86 ILE A N 1
ATOM 685 C CA . ILE A 1 86 ? -1.594 4.391 1.672 1.00 96.44 86 ILE A CA 1
ATOM 686 C C . ILE A 1 86 ? -0.628 5.382 2.329 1.00 96.44 86 ILE A C 1
ATOM 688 O O . ILE A 1 86 ? -0.633 6.573 2.013 1.00 96.44 86 ILE A O 1
ATOM 692 N N . LEU A 1 87 ? 0.220 4.883 3.225 1.00 95.19 87 LEU A N 1
ATOM 693 C CA . LEU A 1 87 ? 1.209 5.674 3.955 1.00 95.19 87 LEU A CA 1
ATOM 694 C C . LEU A 1 87 ? 2.550 5.713 3.219 1.00 95.19 87 LEU A C 1
ATOM 696 O O . LEU A 1 87 ? 3.183 6.768 3.132 1.00 95.19 87 LEU A O 1
ATOM 700 N N . ARG A 1 88 ? 3.004 4.552 2.729 1.00 95.06 88 ARG A N 1
ATOM 701 C CA . ARG A 1 88 ? 4.313 4.368 2.087 1.00 95.06 88 ARG A CA 1
ATOM 702 C C . ARG A 1 88 ? 4.251 3.304 1.002 1.00 95.06 88 ARG A C 1
ATOM 704 O O . ARG A 1 88 ? 3.452 2.372 1.082 1.00 95.06 88 ARG A O 1
ATOM 711 N N . VAL A 1 89 ? 5.144 3.443 0.027 1.00 95.06 89 VAL A N 1
ATOM 712 C CA . VAL A 1 89 ? 5.386 2.445 -1.021 1.00 95.06 89 VAL A CA 1
ATOM 713 C C . VAL A 1 89 ? 6.885 2.204 -1.114 1.00 95.06 89 VAL A C 1
ATOM 715 O O . VAL A 1 89 ? 7.636 3.151 -1.335 1.00 95.06 89 VAL A O 1
ATOM 718 N N . TRP A 1 90 ? 7.337 0.963 -0.983 1.00 92.44 90 TRP A N 1
ATOM 719 C CA . TRP A 1 90 ? 8.766 0.636 -1.006 1.00 92.44 90 TRP A CA 1
ATOM 720 C C . TRP A 1 90 ? 9.097 -0.416 -2.071 1.00 92.44 90 TRP A C 1
ATOM 722 O O . TRP A 1 90 ? 8.274 -1.274 -2.381 1.00 92.44 90 TRP A O 1
ATOM 732 N N . ASP A 1 91 ? 10.295 -0.324 -2.666 1.00 90.50 91 ASP A N 1
ATOM 733 C CA . ASP A 1 91 ? 10.894 -1.394 -3.483 1.00 90.50 91 ASP A CA 1
ATOM 734 C C . ASP A 1 91 ? 11.716 -2.279 -2.544 1.00 90.50 91 ASP A C 1
ATOM 736 O O . ASP A 1 91 ? 12.701 -1.821 -1.962 1.00 90.50 91 ASP A O 1
ATOM 740 N N . THR A 1 92 ? 11.335 -3.549 -2.418 1.00 87.25 92 THR A N 1
ATOM 741 C CA . THR A 1 92 ? 11.909 -4.488 -1.438 1.00 87.25 92 THR A CA 1
ATOM 742 C C . THR A 1 92 ? 13.392 -4.782 -1.677 1.00 87.25 92 THR A C 1
ATOM 744 O O . THR A 1 92 ? 14.069 -5.357 -0.827 1.00 87.25 92 THR A O 1
ATOM 747 N N . ARG A 1 93 ? 13.931 -4.394 -2.840 1.00 80.25 93 ARG A N 1
ATOM 748 C CA . ARG A 1 93 ? 15.351 -4.547 -3.182 1.00 80.25 93 ARG A CA 1
ATOM 749 C C . ARG A 1 93 ? 16.208 -3.365 -2.745 1.00 80.25 93 ARG A C 1
ATOM 751 O O . ARG A 1 93 ? 17.424 -3.474 -2.827 1.00 80.25 93 ARG A O 1
ATOM 758 N N . GLN A 1 94 ? 15.607 -2.239 -2.359 1.00 71.31 94 GLN A N 1
ATOM 759 C CA . GLN A 1 94 ? 16.350 -1.063 -1.893 1.00 71.31 94 GLN A CA 1
ATOM 760 C C . GLN A 1 94 ? 16.689 -1.124 -0.397 1.00 71.31 94 GLN A C 1
ATOM 762 O O . GLN A 1 94 ? 17.547 -0.363 0.039 1.00 71.31 94 GLN A O 1
ATOM 767 N N . ASP A 1 95 ? 16.064 -2.035 0.355 1.00 54.78 95 ASP A N 1
ATOM 768 C CA . ASP A 1 95 ? 16.272 -2.222 1.801 1.00 54.78 95 ASP A CA 1
ATOM 769 C C . ASP A 1 95 ? 17.177 -3.433 2.133 1.00 54.78 95 ASP A C 1
ATOM 771 O O . ASP A 1 95 ? 17.176 -3.956 3.246 1.00 54.78 95 ASP A O 1
ATOM 775 N N . ARG A 1 96 ? 17.948 -3.921 1.148 1.00 44.25 96 ARG A N 1
ATOM 776 C CA . ARG A 1 96 ? 18.917 -5.020 1.299 1.00 44.25 96 ARG A CA 1
ATOM 777 C C . ARG A 1 96 ? 20.302 -4.663 0.785 1.00 44.25 96 ARG A C 1
ATOM 779 O O . ARG A 1 96 ? 20.390 -4.030 -0.289 1.00 44.25 96 ARG A O 1
#

pLDDT: mean 91.42, std 8.39, range [44.25, 97.5]

Sequence (96 aa):
MSDMALIVEHVKKFNDGATARRIVNALFDEAERLGQDHFHRLGEELDGYDGPPAREVHRWVCLAGRYELHYEVLPAYAEEPSTIAILRVWDTRQDR